Protein AF-A0A820XL31-F1 (afdb_monomer_lite)

pLDDT: mean 87.17, std 8.07, range [58.69, 94.56]

Structure (mmCIF, N/CA/C/O backbone):
data_AF-A0A820XL31-F1
#
_entry.id   AF-A0A820XL31-F1
#
loop_
_atom_site.group_PDB
_atom_site.id
_atom_site.type_symbol
_atom_site.label_atom_id
_atom_site.label_alt_id
_atom_site.label_comp_id
_atom_site.label_asym_id
_atom_site.label_entity_id
_atom_site.l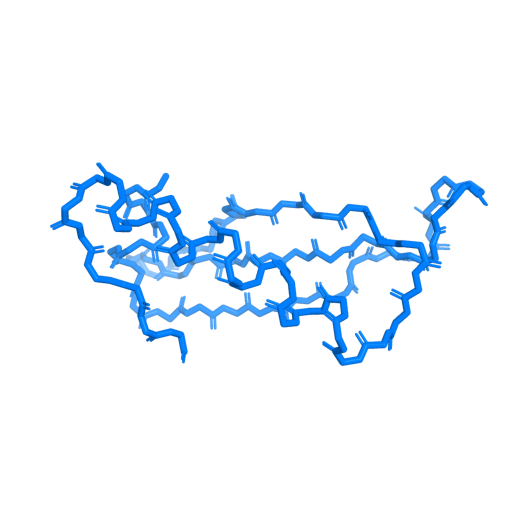abel_seq_id
_atom_site.pdbx_PDB_ins_code
_atom_site.Cartn_x
_atom_site.Cartn_y
_atom_site.Cartn_z
_atom_site.occupancy
_atom_site.B_iso_or_equiv
_atom_site.auth_seq_id
_atom_site.auth_comp_id
_atom_site.auth_asym_id
_atom_site.auth_atom_id
_atom_site.pdbx_PDB_model_num
ATOM 1 N N . MET A 1 1 ? -11.220 -2.794 0.805 1.00 71.69 1 MET A N 1
ATOM 2 C CA . MET A 1 1 ? -11.082 -1.324 0.811 1.00 71.69 1 MET A CA 1
ATOM 3 C C . MET A 1 1 ? -11.583 -0.745 2.117 1.00 71.69 1 MET A C 1
ATOM 5 O O . MET A 1 1 ? -10.841 0.009 2.715 1.00 71.69 1 MET A O 1
ATOM 9 N N . ASP A 1 2 ? -12.749 -1.153 2.612 1.00 81.81 2 ASP A N 1
ATOM 10 C CA . ASP A 1 2 ? -13.324 -0.614 3.858 1.00 81.81 2 ASP A CA 1
ATOM 11 C C . ASP A 1 2 ? -12.345 -0.695 5.042 1.00 81.81 2 ASP A C 1
ATOM 13 O O . ASP A 1 2 ? -12.050 0.306 5.678 1.00 81.81 2 ASP A O 1
ATOM 17 N N . LEU A 1 3 ? -11.690 -1.846 5.228 1.00 85.75 3 LEU A N 1
ATOM 18 C CA . LEU A 1 3 ? -10.685 -2.027 6.282 1.00 85.75 3 LEU A CA 1
ATOM 19 C C . LEU A 1 3 ? -9.427 -1.150 6.131 1.00 85.75 3 LEU A C 1
ATOM 21 O O . LEU A 1 3 ? -8.794 -0.828 7.126 1.00 85.75 3 LEU A O 1
ATOM 25 N N . LEU A 1 4 ? -9.058 -0.781 4.901 1.00 85.12 4 LEU A N 1
ATOM 26 C CA . LEU A 1 4 ? -7.933 0.120 4.625 1.00 85.12 4 LEU A CA 1
ATOM 27 C C . LEU A 1 4 ? -8.292 1.570 4.984 1.00 85.12 4 LEU A C 1
ATOM 29 O O . LEU A 1 4 ? -7.437 2.312 5.447 1.00 85.12 4 LEU A O 1
ATOM 33 N N . LEU A 1 5 ? -9.546 1.964 4.753 1.00 84.50 5 LEU A N 1
ATOM 34 C CA . LEU A 1 5 ? -10.039 3.328 4.968 1.00 84.50 5 LEU A CA 1
ATOM 35 C C . LEU A 1 5 ? -10.459 3.585 6.419 1.00 84.50 5 LEU A C 1
ATOM 37 O O . LEU A 1 5 ? -10.386 4.711 6.891 1.00 84.50 5 LEU A O 1
ATOM 41 N N . GLU A 1 6 ? -10.899 2.542 7.116 1.00 86.50 6 GLU A N 1
ATOM 42 C CA . GLU A 1 6 ? -11.308 2.586 8.524 1.00 86.50 6 GLU A CA 1
ATOM 43 C C . GLU A 1 6 ? -10.170 2.219 9.487 1.00 86.50 6 GLU A C 1
ATOM 45 O O . GLU A 1 6 ? -10.406 2.042 10.682 1.00 86.50 6 GLU A O 1
ATOM 50 N N . ALA A 1 7 ? -8.952 2.033 8.973 1.00 88.56 7 ALA A N 1
ATOM 51 C CA . ALA A 1 7 ? -7.797 1.699 9.788 1.00 88.56 7 ALA A CA 1
ATOM 52 C C . ALA A 1 7 ? -7.451 2.858 10.733 1.00 88.56 7 ALA A C 1
ATOM 54 O O . ALA A 1 7 ? -7.399 4.015 10.322 1.00 88.56 7 ALA A O 1
ATOM 55 N N . GLU A 1 8 ? -7.143 2.536 11.986 1.00 91.50 8 GLU A N 1
ATOM 56 C CA . GLU A 1 8 ? -6.587 3.499 12.941 1.00 91.50 8 GLU A CA 1
ATOM 57 C C . GLU A 1 8 ? -5.157 3.878 12.541 1.00 91.50 8 GLU A C 1
ATOM 59 O O . GLU A 1 8 ? -4.740 5.027 12.667 1.00 91.50 8 GLU A O 1
ATOM 64 N N . VAL A 1 9 ? -4.406 2.886 12.053 1.00 90.94 9 VAL A N 1
ATOM 65 C CA . VAL A 1 9 ? -3.024 3.026 11.599 1.00 90.94 9 VAL A CA 1
ATOM 66 C C . VAL A 1 9 ? -2.810 2.153 10.371 1.00 90.94 9 VAL A C 1
ATOM 68 O O . VAL A 1 9 ? -3.209 0.985 10.345 1.00 90.94 9 VAL A O 1
ATOM 71 N N . LEU A 1 10 ? -2.126 2.708 9.373 1.00 92.06 10 LEU A N 1
ATOM 72 C CA . LEU A 1 10 ? -1.562 1.946 8.268 1.00 92.06 10 LEU A CA 1
ATOM 73 C C . LEU A 1 10 ? -0.074 1.731 8.513 1.00 92.06 10 LEU A C 1
ATOM 75 O O . LEU A 1 10 ? 0.668 2.665 8.806 1.00 92.06 10 LEU A O 1
ATOM 79 N N . MET A 1 11 ? 0.358 0.484 8.386 1.00 92.38 11 MET A N 1
ATOM 80 C CA . MET A 1 11 ? 1.762 0.103 8.418 1.00 92.38 11 MET A CA 1
ATOM 81 C C . MET A 1 11 ? 2.139 -0.465 7.058 1.00 92.38 11 MET A C 1
ATOM 83 O O . MET A 1 11 ? 1.325 -1.110 6.398 1.00 92.38 11 MET A O 1
ATOM 87 N N . ALA A 1 12 ? 3.382 -0.258 6.654 1.00 91.06 12 ALA A N 1
ATOM 88 C CA . ALA A 1 12 ? 3.939 -0.877 5.468 1.00 91.06 12 ALA A CA 1
ATOM 89 C C . ALA A 1 12 ? 5.155 -1.710 5.856 1.00 91.06 12 ALA A C 1
ATOM 91 O O . ALA A 1 12 ? 5.937 -1.295 6.712 1.00 91.06 12 ALA A O 1
ATOM 92 N N . ASP A 1 13 ? 5.306 -2.867 5.222 1.00 87.19 13 ASP A N 1
ATOM 93 C CA . ASP A 1 13 ? 6.456 -3.737 5.426 1.00 87.19 13 ASP A CA 1
ATOM 94 C C . ASP A 1 13 ? 6.912 -4.363 4.105 1.00 87.19 13 ASP A C 1
ATOM 96 O O . ASP A 1 13 ? 6.114 -4.660 3.207 1.00 87.19 13 ASP A O 1
ATOM 100 N N . GLU A 1 14 ? 8.216 -4.583 3.997 1.00 81.00 14 GLU A N 1
ATOM 101 C CA . GLU A 1 14 ? 8.819 -5.375 2.933 1.00 81.00 14 GLU A CA 1
ATOM 102 C C . GLU A 1 14 ? 8.935 -6.809 3.439 1.00 81.00 14 GLU A C 1
ATOM 104 O O . GLU A 1 14 ? 9.842 -7.154 4.197 1.00 81.00 14 GLU A O 1
ATOM 109 N N . THR A 1 15 ? 8.016 -7.679 3.027 1.00 66.62 15 THR A N 1
ATOM 110 C CA . THR A 1 15 ? 8.011 -9.055 3.524 1.00 66.62 15 THR A CA 1
ATOM 111 C C . THR A 1 15 ? 8.716 -10.006 2.551 1.00 66.62 15 THR A C 1
ATOM 113 O O . THR A 1 15 ? 8.357 -10.150 1.386 1.00 66.62 15 THR A O 1
ATOM 116 N N . PHE A 1 16 ? 9.705 -10.716 3.106 1.00 61.88 16 PHE A N 1
ATOM 117 C CA . PHE A 1 16 ? 10.388 -11.933 2.636 1.00 61.88 16 PHE A CA 1
ATOM 118 C C . PHE A 1 16 ? 11.713 -11.844 1.859 1.00 61.88 16 PHE A C 1
ATOM 120 O O . PHE A 1 16 ? 11.899 -11.148 0.868 1.00 61.88 16 PHE A O 1
ATOM 127 N N . ARG A 1 17 ? 12.605 -12.755 2.282 1.00 58.69 17 ARG A N 1
ATOM 128 C CA . ARG A 1 17 ? 13.846 -13.211 1.629 1.00 58.69 17 ARG A CA 1
ATOM 129 C C . ARG A 1 17 ? 13.594 -14.036 0.352 1.00 58.69 17 ARG A C 1
ATOM 131 O O . ARG A 1 17 ? 14.539 -14.355 -0.362 1.00 58.69 17 ARG A O 1
ATOM 138 N N . SER A 1 18 ? 12.344 -14.422 0.087 1.00 66.56 18 SER A N 1
ATOM 139 C CA . SER A 1 18 ? 11.934 -15.319 -0.999 1.00 66.56 18 SER A CA 1
ATOM 140 C C . SER A 1 18 ? 10.798 -14.696 -1.805 1.00 66.56 18 SER A C 1
ATOM 142 O O . SER A 1 18 ? 9.620 -14.886 -1.511 1.00 66.56 18 SER A O 1
ATOM 144 N N . CYS A 1 19 ? 11.177 -13.944 -2.826 1.00 77.50 19 CYS A N 1
ATOM 145 C CA . CYS A 1 19 ? 10.289 -13.398 -3.838 1.00 77.50 19 CYS A CA 1
ATOM 146 C C . CYS A 1 19 ? 10.448 -14.234 -5.126 1.00 77.50 19 CYS A C 1
ATOM 148 O O . CYS A 1 19 ? 11.563 -14.711 -5.385 1.00 77.50 19 CYS A O 1
ATOM 150 N N . PRO A 1 20 ? 9.394 -14.477 -5.936 1.00 83.06 20 PRO A N 1
ATOM 151 C CA . PRO A 1 20 ? 9.570 -15.131 -7.230 1.00 83.06 20 PRO A CA 1
ATOM 152 C C . PRO A 1 20 ? 10.617 -14.380 -8.056 1.00 83.06 20 PRO A C 1
ATOM 154 O O . 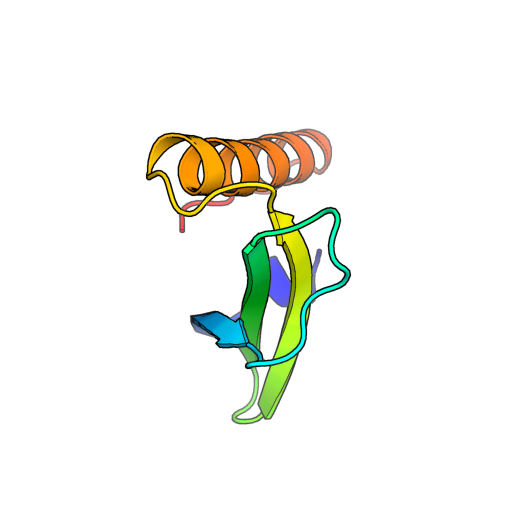PRO A 1 20 ? 10.631 -13.155 -8.036 1.00 83.06 20 PRO A O 1
ATOM 157 N N . ARG A 1 21 ? 11.460 -15.093 -8.817 1.00 83.31 21 ARG A N 1
ATOM 158 C CA . ARG A 1 21 ? 12.607 -14.510 -9.554 1.00 83.31 21 ARG A CA 1
ATOM 159 C C . ARG A 1 21 ? 12.273 -13.314 -10.459 1.00 83.31 21 ARG A C 1
ATOM 161 O O . ARG A 1 21 ? 13.179 -12.588 -10.840 1.00 83.31 21 ARG A O 1
ATOM 168 N N . LEU A 1 22 ? 11.008 -13.143 -10.830 1.00 88.06 22 LEU A N 1
ATOM 169 C CA . LEU A 1 22 ? 10.523 -12.030 -11.647 1.00 88.06 22 LEU A CA 1
ATOM 170 C C . LEU A 1 22 ? 10.398 -10.704 -10.877 1.00 88.06 22 LEU A C 1
ATOM 172 O O . LEU A 1 22 ? 10.231 -9.661 -11.502 1.00 88.06 22 LEU A O 1
ATOM 176 N N . PHE A 1 23 ? 10.457 -10.734 -9.548 1.00 88.94 23 PHE A N 1
ATOM 177 C CA . PHE A 1 23 ? 10.194 -9.593 -8.678 1.00 88.94 23 PHE A CA 1
ATOM 178 C C . PHE A 1 23 ? 11.295 -9.469 -7.616 1.00 88.94 23 PHE A C 1
ATOM 180 O O . PHE A 1 23 ? 11.866 -10.468 -7.175 1.00 88.94 23 PHE A O 1
ATOM 187 N N . GLU A 1 24 ? 11.582 -8.244 -7.184 1.00 88.12 24 GLU A N 1
ATOM 188 C CA . GLU A 1 24 ? 12.630 -7.954 -6.195 1.00 88.12 24 GLU A CA 1
ATOM 189 C C . GLU A 1 24 ? 12.111 -7.940 -4.750 1.00 88.12 24 GLU A C 1
ATOM 191 O O . GLU A 1 24 ? 12.901 -8.081 -3.808 1.00 88.12 24 GLU A O 1
ATOM 196 N N . GLN A 1 25 ? 10.799 -7.759 -4.563 1.00 88.69 25 GLN A N 1
ATOM 197 C CA . GLN A 1 25 ? 10.160 -7.748 -3.247 1.00 88.69 25 GLN A CA 1
ATOM 198 C C . GLN A 1 25 ? 8.654 -8.029 -3.307 1.00 88.69 25 GLN A C 1
ATOM 200 O O . GLN A 1 25 ? 7.991 -7.815 -4.328 1.00 88.69 25 GLN A O 1
ATOM 205 N N . ILE A 1 26 ? 8.122 -8.435 -2.154 1.00 90.25 26 ILE A N 1
ATOM 206 C CA . ILE A 1 26 ? 6.699 -8.374 -1.834 1.00 90.25 26 ILE A CA 1
ATOM 207 C C . ILE A 1 26 ? 6.512 -7.214 -0.854 1.00 90.25 26 ILE A C 1
ATOM 209 O O . ILE A 1 26 ? 7.020 -7.241 0.265 1.00 90.25 26 ILE A O 1
ATOM 213 N N . TYR A 1 27 ? 5.809 -6.179 -1.291 1.00 90.69 27 TYR A N 1
ATOM 214 C CA . TYR A 1 27 ? 5.428 -5.037 -0.473 1.00 90.69 2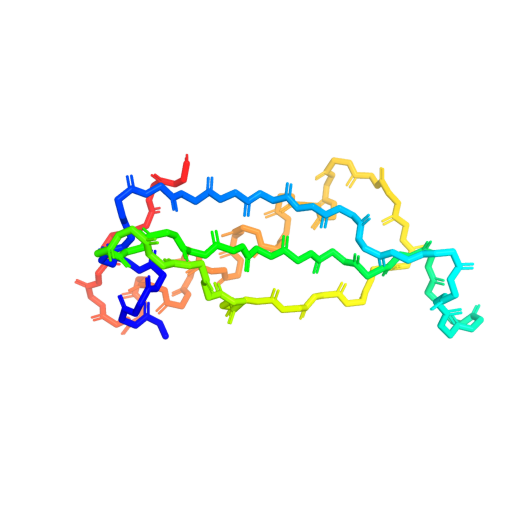7 TYR A CA 1
ATOM 215 C C . TYR A 1 27 ? 4.027 -5.257 0.091 1.00 90.69 27 TYR A C 1
ATOM 217 O O . TYR A 1 27 ? 3.116 -5.648 -0.644 1.00 90.69 27 TYR A O 1
ATOM 225 N N . VAL A 1 28 ? 3.849 -5.022 1.388 1.00 91.81 28 VAL A N 1
ATOM 226 C CA . VAL A 1 28 ? 2.581 -5.268 2.078 1.00 91.81 28 VAL A CA 1
ATOM 227 C C . VAL A 1 28 ? 2.150 -4.029 2.836 1.00 91.81 28 VAL A C 1
ATOM 229 O O . VAL A 1 28 ? 2.949 -3.424 3.546 1.00 91.81 28 VAL A O 1
ATOM 232 N N . ILE A 1 29 ? 0.868 -3.684 2.712 1.00 92.44 29 ILE A N 1
ATOM 233 C CA . ILE A 1 29 ? 0.217 -2.702 3.582 1.00 92.44 29 ILE A CA 1
ATOM 234 C C . ILE A 1 29 ? -0.672 -3.462 4.561 1.00 92.44 29 ILE A C 1
ATOM 236 O O . ILE A 1 29 ? -1.473 -4.322 4.175 1.00 92.44 29 ILE A O 1
ATOM 240 N N . LEU A 1 30 ? -0.514 -3.127 5.834 1.00 93.50 30 LEU A N 1
ATOM 241 C CA . LEU A 1 30 ? -1.234 -3.679 6.965 1.00 93.50 30 LEU A CA 1
ATOM 242 C C . LEU A 1 30 ? -2.123 -2.583 7.561 1.00 93.50 30 LEU A C 1
ATOM 244 O O . LEU A 1 30 ? -1.656 -1.479 7.830 1.00 93.50 30 LEU A O 1
ATOM 248 N N . ALA A 1 31 ? -3.390 -2.899 7.795 1.00 94.00 31 ALA A N 1
ATOM 249 C CA . ALA A 1 31 ? -4.313 -2.054 8.538 1.00 94.00 31 ALA A CA 1
ATOM 250 C C . ALA A 1 31 ? -4.398 -2.533 9.987 1.00 94.00 31 ALA A C 1
ATOM 252 O O . ALA A 1 31 ? -4.612 -3.723 10.235 1.00 94.00 31 ALA A O 1
ATOM 253 N N . VAL A 1 32 ? -4.265 -1.608 10.933 1.00 94.25 32 VAL A N 1
ATOM 254 C CA . VAL A 1 32 ? -4.554 -1.852 12.346 1.00 94.25 32 VAL A CA 1
ATOM 255 C C . VAL A 1 32 ? -5.951 -1.328 12.648 1.00 94.25 32 VAL A C 1
ATOM 257 O O . VAL A 1 32 ? -6.237 -0.153 12.424 1.00 94.25 32 VAL A O 1
ATOM 260 N N . LYS A 1 33 ? -6.823 -2.209 13.138 1.00 93.06 33 LYS A N 1
ATOM 261 C CA . LYS A 1 33 ? -8.182 -1.872 13.568 1.00 93.06 33 LYS A CA 1
ATOM 262 C C . LYS A 1 33 ? -8.581 -2.750 14.745 1.00 93.06 33 LYS A C 1
ATOM 264 O O . LYS A 1 33 ? -8.373 -3.965 14.692 1.00 93.06 33 LYS A O 1
ATOM 269 N N . ASP A 1 34 ? -9.133 -2.155 15.799 1.00 94.00 34 ASP A N 1
ATOM 270 C CA . ASP A 1 34 ? -9.546 -2.860 17.018 1.00 94.00 34 ASP A CA 1
ATOM 271 C C . ASP A 1 34 ? -8.395 -3.680 17.636 1.00 94.00 34 ASP A C 1
ATOM 273 O O . ASP A 1 34 ? -8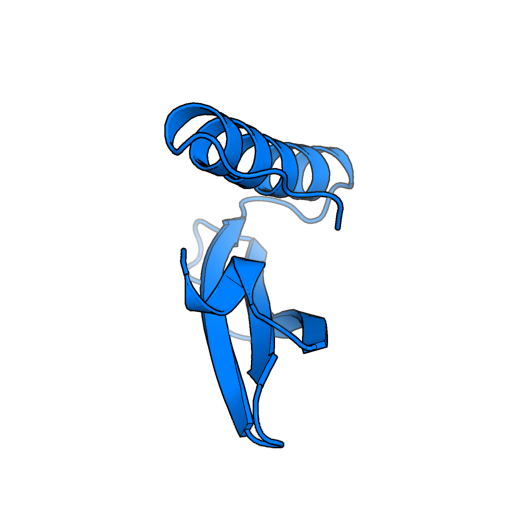.560 -4.840 18.027 1.00 94.00 34 ASP A O 1
ATOM 277 N N . SER A 1 35 ? -7.189 -3.094 17.675 1.00 92.19 35 SER A N 1
ATOM 278 C CA . SER A 1 35 ? -5.952 -3.751 18.143 1.00 92.19 35 SER A CA 1
ATOM 279 C C . SER A 1 35 ? -5.576 -5.040 17.387 1.00 92.19 35 SER A C 1
ATOM 281 O O . SER A 1 35 ? -4.807 -5.861 17.892 1.00 92.19 35 SER A O 1
ATOM 283 N N . LYS A 1 36 ? -6.107 -5.241 16.175 1.00 93.81 36 LYS A N 1
ATOM 284 C CA . LYS A 1 36 ? -5.779 -6.366 15.293 1.00 93.81 36 LYS A CA 1
ATOM 285 C C . LYS A 1 36 ? -5.159 -5.864 14.000 1.00 93.81 36 LYS A C 1
ATOM 287 O O . LYS A 1 36 ? -5.568 -4.837 13.465 1.00 93.81 36 LYS A O 1
ATOM 292 N N . THR A 1 37 ? -4.205 -6.630 13.485 1.00 94.12 37 THR A N 1
ATOM 293 C CA . THR A 1 37 ? -3.486 -6.313 12.251 1.00 94.12 37 THR A CA 1
ATOM 294 C C . THR A 1 37 ? -3.992 -7.183 11.113 1.00 94.12 37 THR A C 1
ATOM 296 O O . THR A 1 37 ? -4.001 -8.410 11.218 1.00 94.12 37 THR A O 1
ATOM 299 N N . TYR A 1 38 ? -4.370 -6.547 10.010 1.00 92.81 38 TYR A N 1
ATOM 300 C CA . TYR A 1 38 ? -4.883 -7.215 8.825 1.00 92.81 38 TYR A CA 1
ATOM 301 C C . TYR A 1 38 ? -4.064 -6.822 7.601 1.00 92.81 38 TYR A C 1
ATOM 303 O O . TYR A 1 38 ? -3.901 -5.629 7.342 1.00 92.81 38 TYR A O 1
ATOM 311 N N . PRO A 1 39 ? -3.582 -7.782 6.803 1.00 91.88 39 PRO A N 1
ATOM 312 C CA . PRO A 1 39 ? -3.022 -7.451 5.509 1.00 91.88 39 PRO A CA 1
ATOM 313 C C . PRO A 1 39 ? -4.140 -7.006 4.569 1.00 91.88 39 PRO A C 1
ATOM 315 O O . PRO A 1 39 ? -5.116 -7.724 4.355 1.00 91.88 39 PRO A O 1
ATOM 318 N N . VAL A 1 40 ? -3.995 -5.806 4.016 1.00 91.81 40 VAL A N 1
ATOM 319 C CA . VAL A 1 40 ? -5.008 -5.179 3.155 1.00 91.81 40 VAL A CA 1
ATOM 320 C C . VAL A 1 40 ? -4.531 -5.000 1.720 1.00 91.81 40 VAL A C 1
ATOM 322 O O . VAL A 1 40 ? -5.362 -4.865 0.823 1.00 91.81 40 VAL A O 1
ATOM 325 N N . LEU A 1 41 ? -3.218 -5.053 1.486 1.00 91.50 41 LEU A N 1
ATOM 326 C CA . LEU A 1 41 ? -2.631 -5.029 0.151 1.00 91.50 41 LEU A CA 1
ATOM 327 C C . LEU A 1 41 ? -1.350 -5.858 0.106 1.00 91.50 41 LEU A C 1
ATOM 329 O O . LEU A 1 41 ? -0.517 -5.764 1.004 1.00 91.50 41 LEU A O 1
ATOM 333 N N . PHE A 1 42 ? -1.183 -6.605 -0.983 1.00 90.69 42 PHE A N 1
ATOM 334 C CA . PHE A 1 42 ? 0.066 -7.254 -1.368 1.00 90.69 42 PHE A CA 1
ATOM 335 C C . PHE A 1 42 ? 0.446 -6.776 -2.770 1.00 90.69 42 PHE A C 1
ATOM 337 O O . PHE A 1 42 ? -0.369 -6.857 -3.690 1.00 90.69 42 PHE A O 1
ATOM 344 N N . ALA A 1 43 ? 1.679 -6.313 -2.943 1.00 91.31 43 ALA A N 1
ATOM 345 C CA . ALA A 1 43 ? 2.226 -5.902 -4.227 1.00 91.31 43 ALA A CA 1
ATOM 346 C C . ALA A 1 43 ? 3.549 -6.621 -4.494 1.00 91.31 43 ALA A C 1
ATOM 348 O O . ALA A 1 43 ? 4.498 -6.520 -3.723 1.00 91.31 43 ALA A O 1
ATOM 349 N N . LEU A 1 44 ? 3.623 -7.328 -5.619 1.00 91.88 44 LEU A N 1
ATOM 350 C CA . LEU A 1 44 ? 4.883 -7.839 -6.149 1.00 91.88 44 LEU A CA 1
ATOM 351 C C . LEU A 1 44 ? 5.533 -6.721 -6.956 1.00 91.88 44 LEU A C 1
ATOM 353 O O . LEU A 1 44 ? 4.974 -6.298 -7.969 1.00 91.88 44 LEU A O 1
ATOM 357 N N . THR A 1 45 ? 6.691 -6.229 -6.520 1.00 89.81 45 THR A N 1
ATOM 358 C CA . THR A 1 45 ? 7.358 -5.129 -7.220 1.00 89.81 45 THR A CA 1
ATOM 359 C C . THR A 1 45 ? 8.657 -5.585 -7.865 1.00 89.81 45 THR A C 1
ATOM 361 O O . THR A 1 45 ? 9.419 -6.389 -7.329 1.00 89.81 45 THR A O 1
ATOM 364 N N . SER A 1 46 ? 8.904 -5.080 -9.071 1.00 89.25 46 SER A N 1
ATOM 365 C CA . SER A 1 46 ? 10.093 -5.400 -9.867 1.00 89.25 46 SER A CA 1
ATOM 366 C C . SER A 1 46 ? 11.330 -4.611 -9.448 1.00 89.25 46 SER A C 1
ATOM 368 O O . SER A 1 46 ? 12.408 -4.865 -9.967 1.00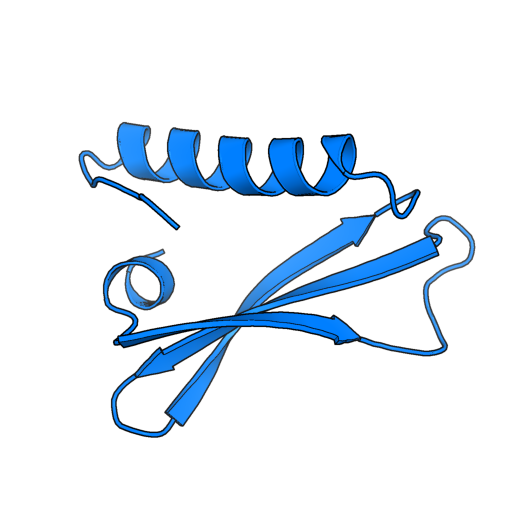 89.25 46 SER A O 1
ATOM 370 N N . ASN A 1 47 ? 11.171 -3.627 -8.561 1.00 88.12 47 ASN A N 1
ATOM 371 C CA . ASN A 1 47 ? 12.253 -2.831 -8.000 1.00 88.12 47 ASN A CA 1
ATOM 372 C C . ASN A 1 47 ? 11.827 -2.172 -6.676 1.00 88.12 47 ASN A C 1
ATOM 374 O O . ASN A 1 47 ? 10.638 -2.160 -6.338 1.00 88.12 47 ASN A O 1
ATOM 378 N N . ARG A 1 48 ? 12.798 -1.576 -5.977 1.00 88.44 48 ARG A N 1
ATOM 379 C CA . ARG A 1 48 ? 12.628 -0.867 -4.693 1.00 88.44 48 ARG A CA 1
ATOM 380 C C . ARG A 1 48 ? 12.776 0.654 -4.816 1.00 88.44 48 ARG A C 1
ATOM 382 O O . ARG A 1 48 ? 13.460 1.295 -4.024 1.00 88.44 48 ARG A O 1
ATOM 389 N N . LYS A 1 49 ? 12.232 1.241 -5.884 1.00 91.69 49 LYS A N 1
ATOM 390 C CA . LYS A 1 49 ? 12.322 2.689 -6.130 1.00 91.69 49 LYS A CA 1
ATOM 391 C C . LYS A 1 49 ? 11.127 3.418 -5.535 1.00 91.69 49 LYS A C 1
ATOM 393 O O . LYS A 1 49 ? 10.007 2.929 -5.618 1.00 91.69 49 LYS A O 1
ATOM 398 N N . GLU A 1 50 ? 11.354 4.639 -5.059 1.00 92.38 50 GLU A N 1
ATOM 399 C CA . GLU A 1 50 ? 10.309 5.545 -4.561 1.00 92.38 50 GLU A CA 1
ATOM 400 C C . GLU A 1 50 ? 9.103 5.642 -5.511 1.00 92.38 50 GLU A C 1
ATOM 402 O O . GLU A 1 50 ? 7.965 5.444 -5.096 1.00 92.38 50 GLU A O 1
ATOM 407 N N . ALA A 1 51 ? 9.364 5.820 -6.811 1.00 94.56 51 ALA A N 1
ATOM 408 C CA . ALA A 1 51 ? 8.336 5.894 -7.850 1.00 94.56 51 ALA A CA 1
ATOM 409 C C . ALA A 1 51 ? 7.402 4.669 -7.888 1.00 94.56 51 ALA A C 1
ATOM 411 O O . ALA A 1 51 ? 6.231 4.797 -8.236 1.00 94.56 51 ALA A O 1
ATOM 412 N N . THR A 1 52 ? 7.900 3.489 -7.514 1.00 92.62 52 THR A N 1
ATOM 413 C CA . THR A 1 52 ? 7.103 2.259 -7.448 1.00 92.62 52 THR A CA 1
ATOM 414 C C . THR A 1 52 ? 6.124 2.303 -6.277 1.00 92.62 52 THR A C 1
ATOM 416 O O . THR A 1 52 ? 4.964 1.936 -6.446 1.00 92.62 52 THR A O 1
ATOM 419 N N . TYR A 1 53 ? 6.549 2.798 -5.112 1.00 90.75 53 TYR A N 1
ATOM 420 C CA . TYR A 1 53 ? 5.659 2.968 -3.960 1.00 90.75 53 TYR A CA 1
ATOM 421 C C . TYR A 1 53 ? 4.645 4.095 -4.195 1.00 90.75 53 TYR A C 1
ATOM 423 O O . TYR A 1 53 ? 3.471 3.920 -3.881 1.00 90.75 53 TYR A O 1
ATOM 431 N N . ILE A 1 54 ? 5.059 5.202 -4.827 1.00 93.56 54 ILE A N 1
ATOM 432 C CA . ILE A 1 54 ? 4.144 6.276 -5.247 1.00 93.56 54 ILE A CA 1
ATOM 433 C C . ILE A 1 54 ? 3.059 5.710 -6.167 1.00 93.56 54 ILE A C 1
ATOM 435 O O . ILE A 1 54 ? 1.879 5.921 -5.908 1.00 93.56 54 ILE A O 1
ATOM 439 N N . ALA A 1 55 ? 3.435 4.920 -7.177 1.00 93.62 55 ALA A N 1
ATOM 440 C CA . ALA A 1 55 ? 2.475 4.307 -8.091 1.00 93.62 55 ALA A CA 1
ATOM 441 C C . ALA A 1 55 ? 1.483 3.374 -7.372 1.00 93.62 55 ALA A C 1
ATOM 443 O O . ALA A 1 55 ? 0.298 3.373 -7.698 1.00 93.62 55 ALA A O 1
ATOM 444 N N . ILE A 1 56 ? 1.938 2.605 -6.374 1.00 92.19 56 ILE A N 1
ATOM 445 C CA . ILE A 1 56 ? 1.054 1.766 -5.548 1.00 92.19 56 ILE A CA 1
ATOM 446 C C . ILE A 1 56 ? 0.047 2.636 -4.786 1.00 92.19 56 ILE A C 1
ATOM 448 O O . ILE A 1 56 ? -1.152 2.364 -4.834 1.00 92.19 56 ILE A O 1
ATOM 452 N N . LEU A 1 57 ? 0.511 3.689 -4.108 1.00 92.00 57 LEU A N 1
ATOM 453 C CA . LEU A 1 57 ? -0.358 4.588 -3.342 1.00 92.00 57 LEU A CA 1
ATOM 454 C C . LEU A 1 57 ? -1.328 5.367 -4.241 1.00 92.00 57 LEU A C 1
ATOM 456 O O . LEU A 1 57 ? -2.477 5.582 -3.854 1.00 92.00 57 LEU A O 1
ATOM 460 N N . ASP A 1 58 ? -0.905 5.746 -5.446 1.00 93.38 58 ASP A N 1
ATOM 461 C CA . ASP A 1 58 ? -1.759 6.413 -6.427 1.00 93.38 58 ASP A CA 1
ATOM 462 C C . ASP A 1 58 ? -2.886 5.496 -6.911 1.00 93.38 58 ASP A C 1
ATOM 464 O O . ASP A 1 58 ? -4.031 5.939 -6.969 1.00 93.38 58 ASP A O 1
ATOM 468 N N . VAL A 1 59 ? -2.615 4.208 -7.162 1.00 91.75 59 VAL A N 1
ATOM 469 C CA . VAL A 1 59 ? -3.668 3.228 -7.494 1.00 91.75 59 VAL A CA 1
ATOM 470 C C . VAL A 1 59 ? -4.704 3.143 -6.373 1.00 91.75 59 VAL A C 1
ATOM 472 O O . VAL A 1 59 ? -5.905 3.172 -6.639 1.00 91.75 59 VAL A O 1
ATOM 475 N N . ILE A 1 60 ? -4.261 3.094 -5.114 1.00 90.31 60 ILE A N 1
ATOM 476 C CA . ILE A 1 60 ? -5.171 3.077 -3.962 1.00 90.31 60 ILE A CA 1
ATOM 477 C C . ILE A 1 60 ? -6.004 4.362 -3.914 1.00 90.31 60 ILE A C 1
ATOM 479 O O . ILE A 1 60 ? -7.215 4.301 -3.699 1.00 90.31 60 ILE A O 1
ATOM 483 N N . ARG A 1 61 ? -5.376 5.523 -4.132 1.00 91.00 61 ARG A N 1
ATOM 484 C CA . ARG A 1 61 ? -6.063 6.819 -4.146 1.00 91.00 61 ARG A CA 1
ATOM 485 C C . ARG A 1 61 ? -7.120 6.874 -5.245 1.00 91.00 61 ARG A C 1
ATOM 487 O O . ARG A 1 61 ? -8.240 7.301 -4.974 1.00 91.00 61 ARG A O 1
ATOM 494 N N . THR A 1 62 ? -6.794 6.428 -6.454 1.00 90.81 62 THR A N 1
ATOM 495 C CA . THR A 1 62 ? -7.737 6.364 -7.577 1.00 90.81 62 THR A CA 1
ATOM 496 C C . THR A 1 62 ? -8.918 5.451 -7.254 1.00 90.81 62 THR A C 1
ATOM 498 O O . THR A 1 62 ? -10.069 5.844 -7.437 1.00 90.81 62 THR A O 1
ATOM 501 N N . GLU A 1 63 ? -8.666 4.272 -6.684 1.00 88.56 63 GLU A N 1
ATOM 502 C CA . GLU A 1 63 ? -9.734 3.350 -6.285 1.00 88.56 63 GLU A CA 1
ATOM 503 C C . GLU A 1 63 ? -10.601 3.886 -5.140 1.00 88.56 63 GLU A C 1
ATOM 505 O O . GLU A 1 63 ? -11.811 3.647 -5.107 1.00 88.56 63 GLU A O 1
ATOM 510 N N . ALA A 1 64 ? -10.017 4.643 -4.211 1.00 87.19 64 ALA A N 1
ATOM 511 C CA . ALA A 1 64 ? -10.769 5.334 -3.172 1.00 87.19 64 ALA A CA 1
ATOM 512 C C . ALA A 1 64 ? -11.677 6.422 -3.777 1.00 87.19 64 ALA A C 1
ATOM 514 O O . ALA A 1 64 ? -12.875 6.465 -3.488 1.00 87.19 64 ALA A O 1
ATOM 515 N N . GLN A 1 65 ? -11.150 7.229 -4.704 1.00 88.81 65 GLN A N 1
ATOM 516 C CA . GLN A 1 65 ? -11.915 8.263 -5.409 1.00 88.81 65 GLN A CA 1
ATOM 517 C C . GLN A 1 65 ? -13.090 7.680 -6.203 1.00 88.81 65 GLN A C 1
ATOM 519 O O . GLN A 1 65 ? -14.198 8.208 -6.114 1.00 88.81 65 GLN A O 1
ATOM 524 N N . HIS A 1 66 ? -12.893 6.562 -6.912 1.00 88.44 66 HIS A N 1
ATOM 525 C CA . HIS A 1 66 ? -13.970 5.860 -7.623 1.00 88.44 66 HIS A CA 1
ATOM 526 C C . HIS A 1 66 ? -15.115 5.418 -6.699 1.00 88.44 66 HIS A C 1
ATOM 528 O O . HIS A 1 66 ? -16.259 5.306 -7.135 1.00 88.44 66 HIS A O 1
ATOM 534 N N . ARG A 1 67 ? -14.820 5.186 -5.417 1.00 85.19 67 ARG A N 1
ATOM 535 C CA . ARG A 1 67 ? -15.789 4.786 -4.387 1.00 85.19 67 ARG A CA 1
ATOM 536 C C . ARG A 1 67 ? -16.351 5.971 -3.594 1.00 85.19 67 ARG A C 1
ATOM 538 O O . ARG A 1 67 ? -17.128 5.757 -2.669 1.00 85.19 67 ARG A O 1
ATOM 545 N N . GLY A 1 68 ? -15.974 7.204 -3.941 1.00 84.88 68 GLY A N 1
ATOM 546 C CA . GLY A 1 68 ? -16.426 8.418 -3.257 1.00 84.88 68 GLY A CA 1
ATOM 547 C C . GLY A 1 68 ? -15.832 8.604 -1.859 1.00 84.88 68 GLY A C 1
ATOM 548 O O . GLY A 1 68 ? -16.411 9.308 -1.036 1.00 84.88 68 GLY A O 1
ATOM 549 N N . VAL A 1 69 ? -14.692 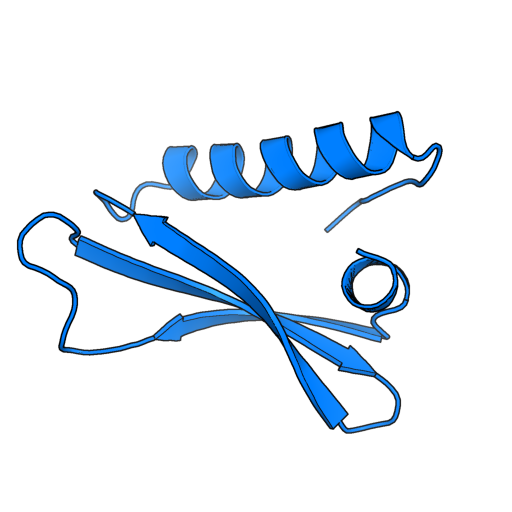7.972 -1.577 1.00 83.62 69 VAL A N 1
ATOM 550 C CA . VAL A 1 69 ? -14.016 8.002 -0.275 1.00 83.62 69 VAL A CA 1
ATOM 551 C C . VAL A 1 69 ? -12.620 8.597 -0.424 1.00 83.62 69 VAL A C 1
ATOM 553 O O . VAL A 1 69 ? -11.926 8.371 -1.413 1.00 83.62 69 VAL A O 1
ATOM 556 N N . SER A 1 70 ? -12.212 9.404 0.553 1.00 77.88 70 SER A N 1
ATOM 557 C CA . SER A 1 70 ? -10.887 10.025 0.552 1.00 77.88 70 SER A CA 1
ATOM 558 C C . SER A 1 70 ? -9.853 9.069 1.142 1.00 77.88 70 SER A C 1
ATOM 560 O O . SER A 1 70 ? -10.098 8.458 2.180 1.00 77.88 70 SER A O 1
ATOM 562 N N . PHE A 1 71 ? -8.692 8.972 0.498 1.00 79.69 71 PHE A N 1
ATOM 563 C CA . PHE A 1 71 ? -7.524 8.253 1.001 1.00 79.69 71 PHE A CA 1
ATOM 564 C C . PHE A 1 71 ? -6.327 9.208 1.021 1.00 79.69 71 PHE A C 1
ATOM 566 O O . PHE A 1 71 ? -5.840 9.623 -0.035 1.00 79.69 71 PHE A O 1
ATOM 573 N N . ALA A 1 72 ? -5.885 9.571 2.224 1.00 71.75 72 ALA A N 1
ATOM 574 C CA . ALA A 1 72 ? -4.720 10.415 2.479 1.00 71.75 72 ALA A CA 1
ATOM 575 C C . ALA A 1 72 ? -3.777 9.655 3.432 1.00 71.75 72 ALA A C 1
ATOM 577 O O . ALA A 1 72 ? -3.943 9.780 4.646 1.00 71.75 72 ALA A O 1
ATOM 578 N N . PRO A 1 73 ? -2.899 8.788 2.890 1.00 63.53 73 PRO A N 1
ATOM 579 C CA . PRO A 1 73 ? -1.936 8.023 3.677 1.00 63.53 73 PRO A CA 1
ATOM 580 C C . PRO A 1 73 ? -0.824 8.902 4.254 1.00 63.53 73 PRO A C 1
ATOM 582 O O . PRO A 1 73 ? -0.555 9.982 3.676 1.00 63.53 73 PRO A O 1
#

Sequence (73 aa):
MDLLLEAEVLMADETFRSCPRLFEQIYVILAVKDSKTYPVLFALTSNRKEATYIAILDVIRTEAQHRGVSFAP

Organism: NCBI:txid392030

Foldseek 3Di:
DVQLQQAPDKDKDFDDPDDPPQADTWIWIWGQDPNDIDTDDIDGHNDDDPVRVVVVVVVVQVVCVVVVHGDDD

Secondary structure (DSSP, 8-state):
-HHHHS-SEEEEEEE-S---TT-SEEEEEEEEETTEEEEEEEEEES---HHHHHHHHHHHHHHHHHTT-----

Radius of gyration: 12.94 Å; chains: 1; bounding box: 30×26×30 Å